Protein AF-A0A924LV93-F1 (afdb_monomer_lite)

Structure (mmCIF, N/CA/C/O backbone):
data_AF-A0A924LV93-F1
#
_entry.id   AF-A0A924LV93-F1
#
loop_
_atom_site.group_PDB
_atom_site.id
_atom_site.type_symbol
_atom_site.label_atom_id
_atom_site.label_alt_id
_atom_site.label_comp_id
_atom_site.label_asym_id
_atom_site.label_entity_id
_atom_site.label_seq_id
_atom_site.pdbx_PDB_ins_code
_atom_site.Cartn_x
_atom_site.Cartn_y
_atom_site.Cartn_z
_atom_site.occupancy
_atom_site.B_iso_or_equiv
_atom_site.auth_seq_id
_atom_site.auth_comp_id
_atom_site.auth_asym_id
_atom_site.auth_atom_id
_atom_site.pdbx_PDB_model_num
ATOM 1 N N . MET A 1 1 ? -18.431 11.622 2.174 1.00 42.47 1 MET A N 1
ATOM 2 C CA . MET A 1 1 ? -17.158 11.042 2.657 1.00 42.47 1 MET A CA 1
ATOM 3 C C . MET A 1 1 ? -16.341 12.152 3.300 1.00 42.47 1 MET A C 1
ATOM 5 O O . MET A 1 1 ? -16.058 13.139 2.631 1.00 42.47 1 MET A O 1
ATOM 9 N N . SER A 1 2 ? -16.046 12.051 4.596 1.00 46.75 2 SER A N 1
ATOM 10 C CA . SER A 1 2 ? -15.227 13.027 5.325 1.00 46.75 2 SER A CA 1
ATOM 11 C C . SER A 1 2 ? -13.801 13.041 4.758 1.00 46.75 2 SER A C 1
ATOM 13 O O . SER A 1 2 ? -13.170 11.997 4.604 1.00 46.75 2 SER A O 1
ATOM 15 N N . LYS A 1 3 ? -13.300 14.226 4.389 1.00 52.09 3 LYS A N 1
ATOM 16 C CA . LYS A 1 3 ? -11.925 14.402 3.902 1.00 52.09 3 LYS A CA 1
ATOM 17 C C . LYS A 1 3 ? -10.947 14.084 5.039 1.00 52.09 3 LYS A C 1
ATOM 19 O O . LYS A 1 3 ? -11.053 14.662 6.116 1.00 52.09 3 LYS A O 1
ATOM 24 N N . ILE A 1 4 ? -9.979 13.207 4.780 1.00 57.31 4 ILE A N 1
ATOM 25 C CA . ILE A 1 4 ? -8.817 13.001 5.654 1.00 57.31 4 ILE A CA 1
ATOM 26 C C . ILE A 1 4 ? -8.042 14.324 5.685 1.00 57.31 4 ILE A C 1
ATOM 28 O O . ILE A 1 4 ? -7.525 14.744 4.649 1.00 57.31 4 ILE A O 1
ATOM 32 N N . GLN A 1 5 ? -8.018 15.008 6.833 1.00 50.75 5 GLN A N 1
ATOM 33 C CA . GLN A 1 5 ? -7.254 16.247 7.010 1.00 50.75 5 GLN A CA 1
ATOM 34 C C . GLN A 1 5 ? -5.751 15.965 6.863 1.00 50.75 5 GLN A C 1
ATOM 36 O O . GLN A 1 5 ? -5.251 14.974 7.407 1.00 50.75 5 GLN A O 1
ATOM 41 N N . ASP A 1 6 ? -5.021 16.843 6.167 1.00 52.38 6 ASP A N 1
ATOM 42 C CA . ASP A 1 6 ? -3.614 16.636 5.781 1.00 52.38 6 ASP A CA 1
ATOM 43 C C . ASP A 1 6 ? -2.670 16.366 6.964 1.00 52.38 6 ASP A C 1
ATOM 45 O O . ASP A 1 6 ? -1.701 15.616 6.821 1.00 52.38 6 ASP A O 1
ATOM 49 N N . SER A 1 7 ? -2.977 16.888 8.157 1.00 44.53 7 SER A N 1
ATOM 50 C CA . SER A 1 7 ? -2.199 16.658 9.384 1.00 44.53 7 SER A CA 1
ATOM 51 C C . SER A 1 7 ? -2.212 15.199 9.860 1.00 44.53 7 SER A C 1
ATOM 53 O O . SER A 1 7 ? -1.229 14.745 10.442 1.00 44.53 7 SER A O 1
ATOM 55 N N . SER A 1 8 ? -3.273 14.441 9.560 1.00 49.75 8 SER A N 1
ATOM 56 C CA . SER A 1 8 ? -3.409 13.018 9.918 1.00 49.75 8 SER A CA 1
ATOM 57 C C . SER A 1 8 ? -2.710 12.063 8.937 1.00 49.75 8 SER A C 1
ATOM 59 O O . SER A 1 8 ? -2.576 10.876 9.221 1.00 49.75 8 SER A O 1
ATOM 61 N N . SER A 1 9 ? -2.215 12.574 7.802 1.00 59.47 9 SER A N 1
ATOM 62 C CA . SER A 1 9 ? -1.629 11.774 6.711 1.00 59.47 9 SER A CA 1
ATOM 63 C C . SER A 1 9 ? -0.105 11.589 6.782 1.00 59.47 9 SER A C 1
ATOM 65 O O . SER A 1 9 ? 0.497 11.083 5.835 1.00 59.47 9 SER A O 1
ATOM 67 N N . LYS A 1 10 ? 0.540 12.025 7.873 1.00 72.81 10 LYS A N 1
ATOM 68 C CA . LYS A 1 10 ? 2.010 12.097 7.964 1.00 72.81 10 LYS A CA 1
ATOM 69 C C . LYS A 1 10 ? 2.698 10.792 8.381 1.00 72.81 10 LYS A C 1
ATOM 71 O O . LYS A 1 10 ? 3.913 10.702 8.271 1.00 72.81 10 LYS A O 1
ATOM 76 N N . SER A 1 11 ? 1.958 9.792 8.860 1.00 90.62 11 SER A N 1
ATOM 77 C CA . SER A 1 11 ? 2.524 8.490 9.237 1.00 90.62 11 SER A CA 1
ATOM 78 C C . SER A 1 11 ? 1.512 7.363 9.056 1.00 90.62 11 SER A C 1
ATOM 80 O O . SER A 1 11 ? 0.305 7.596 9.158 1.00 90.62 11 SER A O 1
ATOM 82 N N . ILE A 1 12 ? 2.006 6.137 8.859 1.00 96.31 12 ILE A N 1
ATOM 83 C CA . ILE A 1 12 ? 1.185 4.917 8.810 1.00 96.31 12 ILE A CA 1
ATOM 84 C C . ILE A 1 12 ? 0.258 4.821 10.027 1.00 96.31 12 ILE A C 1
ATOM 86 O O . ILE A 1 12 ? -0.949 4.652 9.867 1.00 96.31 12 ILE A O 1
ATOM 90 N N . LYS A 1 13 ? 0.798 5.030 11.234 1.00 95.94 13 LYS A N 1
ATOM 91 C CA . LYS A 1 13 ? 0.042 4.963 12.494 1.00 95.94 13 LYS A CA 1
ATOM 92 C C . LYS A 1 13 ? -1.102 5.969 12.550 1.00 95.94 13 LYS A C 1
ATOM 94 O O . LYS A 1 13 ? -2.199 5.642 12.993 1.00 95.94 13 LYS A O 1
ATOM 99 N N . SER A 1 14 ? -0.872 7.198 12.091 1.00 94.81 14 SER A N 1
ATOM 100 C CA . SER A 1 14 ? -1.907 8.238 12.068 1.00 94.81 14 SER A CA 1
ATOM 101 C C . SER A 1 14 ? -3.038 7.893 11.095 1.00 94.81 14 SER A C 1
ATOM 103 O O . SER A 1 14 ? -4.209 8.067 11.437 1.00 94.81 14 SER A O 1
ATOM 105 N N . ILE 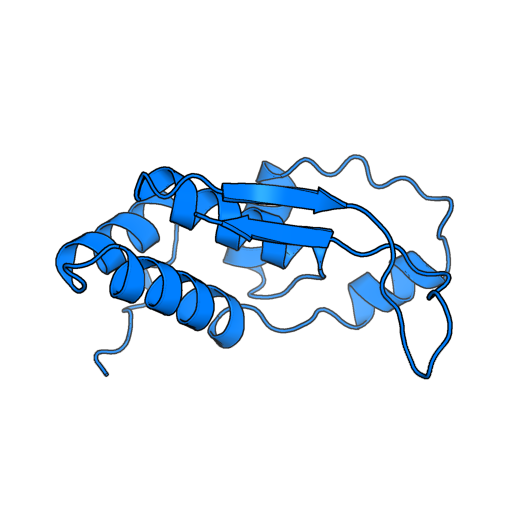A 1 15 ? -2.697 7.350 9.922 1.00 96.12 15 ILE A N 1
ATOM 106 C CA . ILE A 1 15 ? -3.668 6.920 8.908 1.00 96.12 15 ILE A CA 1
ATOM 107 C C . ILE A 1 15 ? -4.482 5.725 9.419 1.00 96.12 15 ILE A C 1
ATOM 109 O O . ILE A 1 15 ? -5.712 5.754 9.369 1.00 96.12 15 ILE A O 1
ATOM 113 N N . ALA A 1 16 ? -3.820 4.708 9.976 1.00 97.62 16 ALA A N 1
ATOM 114 C CA . ALA A 1 16 ? -4.483 3.554 10.577 1.00 97.62 16 ALA A CA 1
ATOM 115 C C . ALA A 1 16 ? -5.407 3.979 11.726 1.00 97.62 16 ALA A C 1
ATOM 117 O O . ALA A 1 16 ? -6.576 3.604 11.747 1.00 97.62 16 ALA A O 1
ATOM 118 N N . LYS A 1 17 ? -4.946 4.853 12.631 1.00 96.94 17 LYS A N 1
ATOM 119 C CA . LYS A 1 17 ? -5.784 5.401 13.708 1.00 96.94 17 LYS A CA 1
ATOM 120 C C . LYS A 1 17 ? -7.021 6.114 13.161 1.00 96.94 17 LYS A C 1
ATOM 122 O O . LYS A 1 17 ? -8.116 5.901 13.675 1.00 96.94 17 LYS A O 1
ATOM 127 N N . PHE A 1 18 ? -6.876 6.932 12.116 1.00 96.38 18 PHE A N 1
ATOM 128 C CA . PHE A 1 18 ? -8.019 7.586 11.477 1.00 96.38 18 PHE A CA 1
ATOM 129 C C . PHE A 1 18 ? -9.019 6.558 10.930 1.00 96.38 18 PHE A C 1
ATOM 131 O O . PHE A 1 18 ? -10.216 6.673 11.188 1.00 96.38 18 PHE A O 1
ATOM 138 N N . ILE A 1 19 ? -8.542 5.537 10.215 1.00 97.50 19 ILE A N 1
ATOM 139 C CA . ILE A 1 19 ? -9.400 4.483 9.661 1.00 97.50 19 ILE A CA 1
ATOM 140 C C . ILE A 1 19 ? -10.104 3.713 10.788 1.00 97.50 19 ILE A C 1
ATOM 142 O O . ILE A 1 19 ? -11.319 3.540 10.739 1.00 97.50 19 ILE A O 1
ATOM 146 N N . ALA A 1 20 ? -9.383 3.323 11.841 1.00 97.50 20 ALA A N 1
ATOM 147 C CA . ALA A 1 20 ? -9.939 2.600 12.984 1.00 97.50 20 ALA A CA 1
ATOM 148 C C . ALA A 1 20 ? -11.043 3.379 13.718 1.00 97.50 20 ALA A C 1
ATOM 150 O O . ALA A 1 20 ? -11.998 2.771 14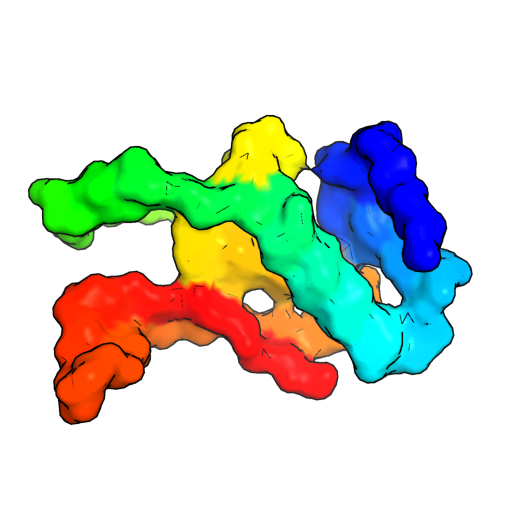.196 1.00 97.50 20 ALA A O 1
ATOM 151 N N . LEU A 1 21 ? -10.931 4.710 13.794 1.00 97.50 21 LEU A N 1
ATOM 152 C CA . LEU A 1 21 ? -11.938 5.569 14.425 1.00 97.50 21 LEU A CA 1
ATOM 153 C C . LEU A 1 21 ? -13.207 5.744 13.577 1.00 97.50 21 LEU A C 1
ATOM 155 O O . LEU A 1 21 ? -14.276 5.986 14.132 1.00 97.50 21 LEU A O 1
ATOM 159 N N . ASN A 1 22 ? -13.100 5.645 12.249 1.00 97.75 22 ASN A N 1
ATOM 160 C CA . ASN A 1 22 ? -14.198 5.958 11.325 1.00 97.75 22 ASN A CA 1
ATOM 161 C C . ASN A 1 22 ? -14.870 4.716 10.713 1.00 97.75 22 ASN A C 1
ATOM 163 O O . ASN A 1 22 ? -15.993 4.819 10.222 1.00 97.75 22 ASN A O 1
ATOM 167 N N . PHE A 1 23 ? -14.221 3.549 10.746 1.00 97.69 23 PHE A N 1
ATOM 168 C CA . PHE A 1 23 ? -14.722 2.311 10.145 1.00 97.69 23 PHE A CA 1
ATOM 169 C C . PHE A 1 23 ? -14.716 1.169 11.164 1.00 97.69 23 PHE A C 1
ATOM 171 O O . PHE A 1 23 ? -13.726 0.941 11.860 1.00 97.69 23 PHE A O 1
ATOM 178 N N . LYS A 1 24 ? -15.836 0.443 11.257 1.00 95.12 24 LYS A N 1
ATOM 179 C CA . LYS A 1 24 ? -16.069 -0.541 12.328 1.00 95.12 24 LYS A CA 1
ATOM 180 C C . LYS A 1 24 ? -15.622 -1.950 11.944 1.00 95.12 24 LYS A C 1
ATOM 182 O O . LYS A 1 24 ? -14.894 -2.581 12.707 1.00 95.12 24 LYS A O 1
ATOM 187 N N . THR A 1 25 ? -16.038 -2.434 10.774 1.00 97.06 25 THR A N 1
ATOM 188 C CA . THR A 1 25 ? -15.765 -3.810 10.331 1.00 97.06 25 THR A CA 1
ATOM 189 C C . THR A 1 25 ? -14.396 -3.927 9.660 1.00 97.06 25 THR A C 1
ATOM 191 O O . THR A 1 25 ? -13.882 -2.945 9.122 1.00 97.06 25 THR A O 1
ATOM 194 N N . GLU A 1 26 ? -13.801 -5.124 9.658 1.00 96.69 26 GLU A N 1
ATOM 195 C CA . GLU A 1 26 ? -12.552 -5.390 8.920 1.00 96.69 26 GLU A CA 1
ATOM 196 C C . GLU A 1 26 ? -12.708 -5.084 7.423 1.00 96.69 26 GLU A C 1
ATOM 198 O O . GLU A 1 26 ? -11.865 -4.404 6.843 1.00 96.69 26 GLU A O 1
ATOM 203 N N . ASN A 1 27 ? -13.844 -5.468 6.829 1.00 96.69 27 ASN A N 1
ATOM 204 C CA . ASN A 1 27 ? -14.169 -5.188 5.428 1.00 96.69 27 ASN A CA 1
ATOM 205 C C . ASN A 1 27 ? -14.219 -3.686 5.108 1.00 96.69 27 ASN A C 1
ATOM 207 O O . ASN A 1 27 ? -13.748 -3.255 4.056 1.00 96.69 27 ASN A O 1
ATOM 211 N N . ASP A 1 28 ? -14.783 -2.868 5.994 1.00 98.00 28 ASP A N 1
ATOM 212 C CA . ASP A 1 28 ? -14.832 -1.420 5.773 1.00 98.00 28 ASP A CA 1
ATOM 213 C C . ASP A 1 28 ? -13.456 -0.782 5.955 1.00 98.00 28 ASP A C 1
ATOM 215 O O . ASP A 1 28 ? -13.069 0.098 5.185 1.00 98.00 28 ASP A O 1
ATOM 219 N N . LYS A 1 29 ? -12.689 -1.264 6.937 1.00 98.31 29 LYS A N 1
ATOM 220 C CA . LYS A 1 29 ? -11.318 -0.818 7.182 1.00 98.31 29 LYS A CA 1
ATOM 221 C C . LYS A 1 29 ? -10.419 -1.124 5.990 1.00 98.31 29 LYS A C 1
ATOM 223 O O . LYS A 1 29 ? -9.774 -0.206 5.493 1.00 98.31 29 LYS A O 1
ATOM 228 N N . ILE A 1 30 ? -10.409 -2.357 5.477 1.00 97.88 30 ILE A N 1
ATOM 229 C CA . ILE A 1 30 ? -9.544 -2.725 4.346 1.00 97.88 30 ILE A CA 1
ATOM 230 C C . ILE A 1 30 ? -9.934 -1.983 3.062 1.00 97.88 30 ILE A C 1
ATOM 232 O O . ILE A 1 30 ? -9.061 -1.524 2.323 1.00 97.88 30 ILE A O 1
ATOM 236 N N . ARG A 1 31 ? -11.237 -1.747 2.833 1.00 97.81 31 ARG A N 1
ATOM 237 C CA . ARG A 1 31 ? -11.705 -0.866 1.751 1.00 97.81 31 ARG A CA 1
ATOM 238 C C . ARG A 1 31 ? -11.211 0.565 1.939 1.00 97.81 31 ARG A C 1
ATOM 240 O O . ARG A 1 31 ? -10.771 1.177 0.971 1.00 97.81 31 ARG A O 1
ATOM 247 N N . ALA A 1 32 ? -11.247 1.102 3.156 1.00 98.06 32 ALA A N 1
ATOM 248 C CA . ALA A 1 32 ? -10.717 2.432 3.441 1.00 98.06 32 ALA A CA 1
ATOM 249 C C . ALA A 1 32 ? -9.199 2.516 3.209 1.00 98.06 32 ALA A C 1
ATOM 251 O O . ALA A 1 32 ? -8.738 3.518 2.661 1.00 98.06 32 ALA A O 1
ATOM 252 N N . VAL A 1 33 ? -8.433 1.466 3.542 1.00 98.00 33 VAL A N 1
ATOM 253 C CA . VAL A 1 33 ? -7.001 1.374 3.199 1.00 98.00 33 VAL A CA 1
ATOM 254 C C . VAL A 1 33 ? -6.811 1.407 1.684 1.00 98.00 33 VAL A C 1
ATOM 256 O O . VAL A 1 33 ? -6.021 2.208 1.192 1.00 98.00 33 VAL A O 1
ATOM 259 N N . PHE A 1 34 ? -7.568 0.600 0.933 1.00 97.69 34 PHE A N 1
ATOM 260 C CA . PHE A 1 34 ? -7.522 0.604 -0.531 1.00 97.69 34 PHE A CA 1
ATOM 261 C C . PHE A 1 34 ? -7.799 2.000 -1.102 1.00 97.69 34 PHE A C 1
ATOM 263 O O . PHE A 1 34 ? -6.997 2.522 -1.877 1.00 97.69 34 PHE A O 1
ATOM 270 N N . TYR A 1 35 ? -8.898 2.633 -0.677 1.00 97.50 35 TYR A N 1
ATOM 271 C CA . TYR A 1 35 ? -9.263 3.977 -1.119 1.00 97.50 35 TYR A CA 1
ATOM 272 C C . TYR A 1 35 ? -8.196 5.007 -0.767 1.00 97.50 35 TYR A C 1
ATOM 274 O O . TYR A 1 35 ? -7.877 5.850 -1.602 1.00 97.50 35 TYR A O 1
ATOM 282 N N . PHE A 1 36 ? -7.632 4.958 0.441 1.00 96.38 36 PHE A N 1
ATOM 283 C CA . PHE A 1 36 ? -6.547 5.850 0.831 1.00 96.38 36 PHE A CA 1
ATOM 284 C C . PHE A 1 36 ? -5.354 5.696 -0.114 1.00 96.38 36 PHE A C 1
ATOM 286 O O . PHE A 1 36 ? -4.949 6.674 -0.739 1.00 96.38 36 PHE A O 1
ATOM 293 N N . THR A 1 37 ? -4.836 4.477 -0.267 1.00 96.19 37 THR A N 1
ATOM 294 C CA . THR A 1 37 ? -3.643 4.204 -1.076 1.00 96.19 37 THR A CA 1
ATOM 295 C C . THR A 1 37 ? -3.865 4.609 -2.534 1.00 96.19 37 THR A C 1
ATOM 297 O O . THR A 1 37 ? -3.054 5.343 -3.090 1.00 96.19 37 THR A O 1
ATOM 300 N N . ALA A 1 38 ? -4.995 4.220 -3.133 1.00 95.50 38 ALA A N 1
ATOM 301 C CA . ALA A 1 38 ? -5.304 4.505 -4.534 1.00 95.50 38 ALA A CA 1
ATOM 302 C C . ALA A 1 38 ? -5.624 5.985 -4.822 1.00 95.50 38 ALA A C 1
ATOM 304 O O . ALA A 1 38 ? -5.462 6.430 -5.953 1.00 95.50 38 ALA A O 1
ATOM 305 N N . SER A 1 39 ? -6.095 6.751 -3.829 1.00 95.12 39 SER A N 1
ATOM 306 C CA . SER A 1 39 ? -6.458 8.169 -4.015 1.00 95.12 39 SER A CA 1
ATOM 307 C C . SER A 1 39 ? -5.389 9.161 -3.555 1.00 95.12 39 SER A C 1
ATOM 309 O O . SER A 1 39 ? -5.448 10.334 -3.924 1.00 95.12 39 SER A O 1
ATOM 311 N N . LYS A 1 40 ? -4.438 8.730 -2.718 1.00 93.44 40 LYS A N 1
ATOM 312 C CA . LYS A 1 40 ? -3.387 9.593 -2.149 1.00 93.44 40 LYS A CA 1
ATOM 313 C C . LYS A 1 40 ? -2.006 9.354 -2.731 1.00 93.44 40 LYS A C 1
ATOM 315 O O . LYS A 1 40 ? -1.116 10.165 -2.481 1.00 93.44 40 LYS A O 1
ATOM 320 N N . ILE A 1 41 ? -1.832 8.275 -3.482 1.00 96.12 41 ILE A N 1
ATOM 321 C CA . ILE A 1 41 ? -0.602 7.972 -4.199 1.00 96.12 41 ILE A CA 1
ATOM 322 C C . ILE A 1 41 ? -0.950 7.961 -5.681 1.00 96.12 41 ILE A C 1
ATOM 324 O O . ILE A 1 41 ? -1.867 7.262 -6.097 1.00 96.12 41 ILE A O 1
ATOM 328 N N . SER A 1 42 ? -0.226 8.756 -6.462 1.00 97.56 42 SER A N 1
ATOM 329 C CA . SER A 1 42 ? -0.276 8.728 -7.923 1.00 97.56 42 SER A CA 1
ATOM 330 C C . SER A 1 42 ? 0.805 7.797 -8.464 1.00 97.56 42 SER A C 1
ATOM 332 O O . SER A 1 42 ? 1.859 7.621 -7.852 1.00 97.56 42 SER A O 1
ATOM 334 N N . TYR A 1 43 ? 0.568 7.160 -9.609 1.00 96.75 43 TYR A N 1
ATOM 335 C CA . TYR A 1 43 ? 1.586 6.292 -10.200 1.00 96.75 43 TYR A CA 1
ATOM 336 C C . TYR A 1 43 ? 2.782 7.121 -10.682 1.00 96.75 43 TYR A C 1
ATOM 338 O O . TYR A 1 43 ? 2.613 8.096 -11.418 1.00 96.75 43 TYR A O 1
ATOM 346 N N . ASP A 1 44 ? 3.989 6.750 -10.261 1.00 96.94 44 ASP A N 1
ATOM 347 C CA . ASP A 1 44 ? 5.213 7.446 -10.645 1.00 96.94 44 ASP A CA 1
ATOM 348 C C . ASP A 1 44 ? 5.756 6.907 -11.968 1.00 96.94 44 ASP A C 1
ATOM 350 O O . ASP A 1 44 ? 6.524 5.944 -12.018 1.00 96.94 44 ASP A O 1
ATOM 354 N N . VAL A 1 45 ? 5.323 7.539 -13.057 1.00 94.25 45 VAL A N 1
ATOM 355 C CA . VAL A 1 45 ? 5.709 7.164 -14.420 1.00 94.25 45 VAL A CA 1
ATOM 356 C C . VAL A 1 45 ? 7.209 7.363 -14.667 1.00 94.25 45 VAL A C 1
ATOM 358 O O . VAL A 1 45 ? 7.803 6.576 -15.398 1.00 94.25 45 VAL A O 1
ATOM 361 N N . GLU A 1 46 ? 7.845 8.363 -14.055 1.00 92.31 46 GLU A N 1
ATOM 362 C CA . GLU A 1 46 ? 9.278 8.614 -14.252 1.00 92.31 46 GLU A CA 1
ATOM 363 C C . GLU A 1 46 ? 10.124 7.584 -13.500 1.00 92.31 46 GLU A C 1
ATOM 365 O O . GLU A 1 46 ? 11.029 6.980 -14.079 1.00 92.31 46 GLU A O 1
ATOM 370 N N . LYS A 1 47 ? 9.774 7.280 -12.242 1.00 89.56 47 LYS A N 1
ATOM 371 C CA . LYS A 1 47 ? 10.405 6.181 -11.497 1.00 89.56 47 LYS A CA 1
ATOM 372 C C . LYS A 1 47 ? 10.227 4.848 -12.228 1.00 89.56 47 LYS A C 1
ATOM 374 O O . LYS A 1 47 ? 11.179 4.084 -12.345 1.00 89.56 47 LYS A O 1
ATOM 379 N N . TYR A 1 48 ? 9.036 4.593 -12.767 1.00 88.56 48 TYR A N 1
ATOM 380 C CA . TYR A 1 48 ? 8.745 3.415 -13.582 1.00 88.56 48 TYR A CA 1
ATOM 381 C C . TYR A 1 48 ? 9.616 3.322 -14.842 1.00 88.56 48 TYR A C 1
ATOM 383 O O . TYR A 1 48 ? 10.219 2.278 -15.088 1.00 88.56 48 TYR A O 1
ATOM 391 N N . LYS A 1 49 ? 9.733 4.408 -15.619 1.00 88.62 49 LYS A N 1
ATOM 392 C CA . LYS A 1 49 ? 10.605 4.451 -16.804 1.00 88.62 49 LYS A CA 1
ATOM 393 C C . LYS A 1 49 ? 12.054 4.148 -16.436 1.00 88.62 49 LYS A C 1
ATOM 395 O O . LYS A 1 49 ? 12.682 3.339 -17.106 1.00 88.62 49 LYS A O 1
ATOM 400 N N . ASN A 1 50 ? 12.559 4.732 -15.350 1.00 86.69 50 ASN A N 1
ATOM 401 C CA . ASN A 1 50 ? 13.928 4.490 -14.891 1.00 86.69 50 ASN A CA 1
ATOM 402 C C . ASN A 1 50 ? 14.180 3.013 -14.546 1.00 86.69 50 ASN A C 1
ATOM 404 O O . ASN A 1 50 ? 15.247 2.497 -14.863 1.00 86.69 50 ASN A O 1
ATOM 408 N N . ILE A 1 51 ? 13.196 2.323 -13.959 1.00 84.38 51 ILE A N 1
ATOM 409 C CA . ILE A 1 51 ? 13.278 0.878 -13.684 1.00 84.38 51 ILE A CA 1
ATOM 410 C C . ILE A 1 51 ? 13.337 0.069 -14.988 1.00 84.38 51 ILE A C 1
ATOM 412 O O . ILE A 1 51 ? 14.077 -0.904 -15.073 1.00 84.38 51 ILE A O 1
ATOM 416 N N . ILE A 1 52 ? 12.581 0.461 -16.017 1.00 84.94 52 ILE A N 1
ATOM 417 C CA . ILE A 1 52 ? 12.597 -0.236 -17.314 1.00 84.94 52 ILE A CA 1
ATOM 418 C C . ILE A 1 52 ? 13.902 -0.007 -18.074 1.00 84.94 52 ILE A C 1
ATOM 420 O O . ILE A 1 52 ? 14.371 -0.915 -18.754 1.00 84.94 52 ILE A O 1
ATOM 424 N N . LEU A 1 53 ? 14.457 1.204 -18.003 1.00 86.12 53 LEU A N 1
ATOM 425 C CA . LEU A 1 53 ? 15.691 1.554 -18.707 1.00 86.12 53 LEU A CA 1
ATOM 426 C C . LEU A 1 53 ? 16.910 0.825 -18.134 1.00 86.12 53 LEU A C 1
ATOM 428 O O . LEU A 1 53 ? 17.852 0.556 -18.874 1.00 86.12 53 LEU A O 1
ATOM 432 N N . ASP A 1 54 ? 16.882 0.487 -16.845 1.00 80.81 54 ASP A N 1
ATOM 433 C CA . ASP A 1 54 ? 17.949 -0.260 -16.184 1.00 80.81 54 ASP A CA 1
ATOM 434 C C . ASP A 1 54 ? 17.379 -1.314 -15.213 1.00 80.81 54 ASP A C 1
ATOM 436 O O . ASP A 1 54 ? 17.411 -1.140 -13.992 1.00 80.81 54 ASP A O 1
ATOM 440 N N . PRO A 1 55 ? 16.845 -2.432 -15.737 1.00 69.06 55 PRO A N 1
ATOM 441 C CA . PRO A 1 55 ? 16.185 -3.452 -14.923 1.00 69.06 55 PRO A CA 1
ATOM 442 C C . PRO A 1 55 ? 17.170 -4.254 -14.059 1.00 69.06 55 PRO A C 1
ATOM 444 O O . PRO A 1 55 ? 16.761 -4.917 -13.107 1.00 69.06 55 PRO A O 1
ATOM 447 N N . ASN A 1 56 ? 18.470 -4.192 -14.370 1.00 69.25 56 ASN A N 1
ATOM 448 C CA . ASN A 1 56 ? 19.526 -4.853 -13.600 1.00 69.25 56 ASN A CA 1
ATOM 449 C C . ASN A 1 56 ? 20.021 -3.994 -12.428 1.00 69.25 56 ASN A C 1
ATOM 451 O O . ASN A 1 56 ? 20.688 -4.510 -11.524 1.00 69.25 56 ASN A O 1
ATOM 455 N N . LYS A 1 57 ? 19.676 -2.702 -12.403 1.00 71.50 57 LYS A N 1
ATOM 456 C CA . LYS A 1 57 ? 19.933 -1.823 -11.267 1.00 71.50 57 LYS A CA 1
ATOM 457 C C . LYS A 1 57 ? 19.027 -2.201 -10.107 1.00 71.50 57 LYS A C 1
ATOM 459 O O . LYS A 1 57 ? 17.920 -1.695 -9.949 1.00 71.50 57 LYS A O 1
ATOM 464 N N . LYS A 1 58 ? 19.536 -3.088 -9.253 1.00 60.25 58 LYS A N 1
ATOM 465 C CA . LYS A 1 58 ? 18.926 -3.385 -7.957 1.00 60.25 58 LYS A CA 1
ATOM 466 C C . LYS A 1 58 ? 18.860 -2.102 -7.133 1.00 60.25 58 LYS A C 1
ATOM 468 O O . LYS A 1 58 ? 19.882 -1.639 -6.626 1.00 60.25 58 LYS A O 1
ATOM 473 N N . SER A 1 59 ? 17.664 -1.537 -6.974 1.00 67.12 59 SER A N 1
ATOM 474 C CA . SER A 1 59 ? 17.432 -0.582 -5.898 1.00 67.12 59 SER A CA 1
ATOM 475 C C . SER A 1 59 ? 17.385 -1.370 -4.589 1.00 67.12 59 SER A C 1
ATOM 477 O O . SER A 1 59 ? 16.559 -2.262 -4.403 1.00 67.12 59 SER A O 1
ATOM 479 N N . ILE A 1 60 ? 18.322 -1.090 -3.684 1.00 75.12 60 ILE A N 1
ATOM 480 C CA . ILE A 1 60 ? 18.307 -1.623 -2.315 1.00 75.12 60 ILE A CA 1
ATOM 481 C C . ILE A 1 60 ? 17.347 -0.735 -1.509 1.00 75.12 60 ILE A C 1
ATOM 483 O O . ILE A 1 60 ? 17.756 -0.018 -0.607 1.00 75.12 60 ILE A O 1
ATOM 487 N N . GLU A 1 61 ? 16.083 -0.683 -1.930 1.00 86.56 61 GLU A N 1
ATOM 488 C CA . GLU A 1 61 ? 15.029 0.045 -1.219 1.00 86.56 61 GLU A CA 1
ATOM 489 C C . GLU A 1 61 ? 14.318 -0.921 -0.273 1.00 86.56 61 GLU A C 1
ATOM 491 O O . GLU A 1 61 ? 13.779 -1.941 -0.712 1.00 86.56 61 GLU A O 1
ATOM 496 N N . THR A 1 62 ? 14.294 -0.576 1.010 1.00 93.56 62 THR A N 1
ATOM 497 C CA . THR A 1 62 ? 13.474 -1.256 2.019 1.00 93.56 62 THR A CA 1
ATOM 498 C C . THR A 1 62 ? 11.995 -0.886 1.866 1.00 93.56 62 THR A C 1
ATOM 500 O O . THR A 1 62 ? 11.633 0.052 1.144 1.00 93.56 62 THR A O 1
ATOM 503 N N . ASP A 1 63 ? 11.106 -1.601 2.557 1.00 94.50 63 ASP A N 1
ATOM 504 C CA . ASP A 1 63 ? 9.692 -1.218 2.606 1.00 94.50 63 ASP A CA 1
ATOM 505 C C . ASP A 1 63 ? 9.496 0.125 3.318 1.00 94.50 63 ASP A C 1
ATOM 507 O O . ASP A 1 63 ? 8.675 0.935 2.881 1.00 94.50 63 ASP A O 1
ATOM 511 N N . GLU A 1 64 ? 10.298 0.426 4.340 1.00 94.56 64 GLU A N 1
ATOM 512 C CA . GLU A 1 64 ? 10.316 1.729 5.000 1.00 94.56 64 GLU A CA 1
ATOM 513 C C . GLU A 1 64 ? 10.672 2.862 4.026 1.00 94.56 64 GLU A C 1
ATOM 515 O O . GLU A 1 64 ? 9.958 3.871 3.991 1.00 94.56 64 GLU A O 1
ATOM 520 N N . ASP A 1 65 ? 11.699 2.688 3.184 1.00 95.06 65 ASP A N 1
ATOM 521 C CA . ASP A 1 65 ? 12.079 3.678 2.162 1.00 95.06 65 ASP A CA 1
ATOM 522 C C . ASP A 1 65 ? 10.926 3.919 1.184 1.00 95.06 65 ASP A C 1
ATOM 524 O O . ASP A 1 65 ? 10.571 5.057 0.853 1.00 95.06 65 ASP A O 1
ATOM 528 N N . ARG A 1 66 ? 10.278 2.832 0.751 1.00 95.44 66 ARG A N 1
ATOM 529 C CA . ARG A 1 66 ? 9.141 2.877 -0.174 1.00 95.44 66 ARG A CA 1
ATOM 530 C C . ARG A 1 66 ? 7.945 3.604 0.429 1.00 95.44 66 ARG A C 1
ATOM 532 O O . ARG A 1 66 ? 7.277 4.370 -0.280 1.00 95.44 66 ARG A O 1
ATOM 539 N N . ILE A 1 67 ? 7.669 3.377 1.711 1.00 96.69 67 ILE A N 1
ATOM 540 C CA . ILE A 1 67 ? 6.598 4.039 2.456 1.00 96.69 67 ILE A CA 1
ATOM 541 C C . ILE A 1 67 ? 6.903 5.529 2.598 1.00 96.69 67 ILE A C 1
ATOM 543 O O . ILE A 1 67 ? 6.061 6.355 2.236 1.00 96.69 67 ILE A O 1
ATOM 547 N N . GLN A 1 68 ? 8.100 5.888 3.074 1.00 94.94 68 GLN A N 1
ATOM 548 C CA . GLN A 1 68 ? 8.494 7.287 3.255 1.00 94.94 68 GLN A CA 1
ATOM 549 C C . GLN A 1 68 ? 8.428 8.060 1.941 1.00 94.94 68 GLN A C 1
ATOM 551 O O . GLN A 1 68 ? 7.796 9.119 1.882 1.00 94.94 68 GLN A O 1
ATOM 556 N N . TYR A 1 69 ? 8.987 7.491 0.871 1.00 94.75 69 TYR A N 1
ATOM 557 C CA . TYR A 1 69 ? 8.926 8.074 -0.463 1.00 94.75 69 TYR A CA 1
ATOM 558 C C . TYR A 1 69 ? 7.484 8.389 -0.874 1.00 94.75 69 TYR A C 1
ATOM 560 O O . TYR A 1 69 ? 7.197 9.499 -1.327 1.00 94.75 69 TYR A O 1
ATOM 568 N N . SER A 1 70 ? 6.566 7.444 -0.660 1.00 96.25 70 SER A N 1
ATOM 569 C CA . SER A 1 70 ? 5.163 7.587 -1.057 1.00 96.25 70 SER A CA 1
ATOM 570 C C . SER A 1 70 ? 4.408 8.612 -0.225 1.00 96.25 70 SER A C 1
ATOM 572 O O . SER A 1 70 ? 3.614 9.382 -0.763 1.00 96.25 70 SER A O 1
ATOM 574 N N . LEU A 1 71 ? 4.651 8.652 1.086 1.00 94.62 71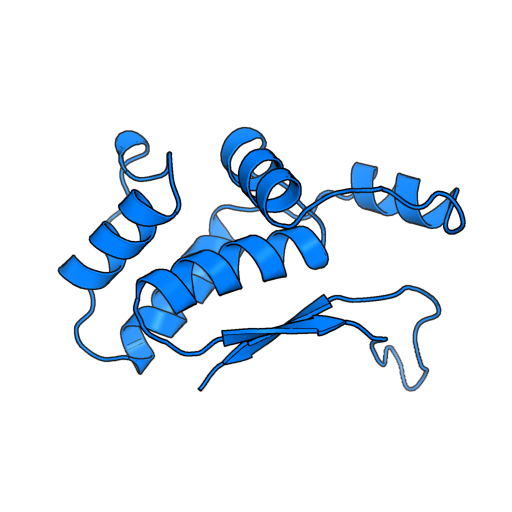 LEU A N 1
ATOM 575 C CA . LEU A 1 71 ? 3.993 9.607 1.974 1.00 94.62 71 LEU A CA 1
ATOM 576 C C . LEU A 1 71 ? 4.466 11.045 1.730 1.00 94.62 71 LEU A C 1
ATOM 578 O O . LEU A 1 71 ? 3.646 11.957 1.853 1.00 94.62 71 LEU A O 1
ATOM 582 N N . ILE A 1 72 ? 5.738 11.243 1.367 1.00 93.88 72 ILE A N 1
ATOM 583 C CA . ILE A 1 72 ? 6.320 12.560 1.068 1.00 93.88 72 ILE A CA 1
ATOM 584 C C . ILE A 1 72 ? 5.914 13.024 -0.332 1.00 93.88 72 ILE A C 1
ATOM 586 O O . ILE A 1 72 ? 5.314 14.085 -0.482 1.00 93.88 72 ILE A O 1
ATOM 590 N N . ASN A 1 73 ? 6.200 12.214 -1.353 1.00 94.94 73 ASN A N 1
ATOM 591 C CA . ASN A 1 73 ? 6.045 12.617 -2.752 1.00 94.94 73 ASN A CA 1
ATOM 592 C C . ASN A 1 73 ? 4.624 12.416 -3.285 1.00 94.94 73 ASN A C 1
ATOM 594 O O . ASN A 1 73 ? 4.323 12.859 -4.391 1.00 94.94 73 ASN A O 1
ATOM 598 N N . LYS A 1 74 ? 3.760 11.724 -2.527 1.00 95.75 74 LYS A N 1
ATOM 599 C CA . LYS A 1 74 ? 2.410 11.312 -2.956 1.00 95.75 74 LYS A CA 1
ATOM 600 C C . LYS A 1 74 ? 2.440 10.526 -4.272 1.00 95.75 74 LYS A C 1
ATOM 602 O O . LYS A 1 74 ? 1.529 10.616 -5.094 1.00 95.75 74 LYS A O 1
ATOM 607 N N . LYS A 1 75 ? 3.516 9.763 -4.477 1.00 96.81 75 LYS A N 1
ATOM 608 C CA . LYS A 1 75 ? 3.828 9.033 -5.707 1.00 96.81 75 LYS A CA 1
ATOM 609 C C . LYS A 1 75 ? 4.504 7.700 -5.412 1.00 96.81 75 LYS A C 1
ATOM 611 O O . LYS A 1 75 ? 5.168 7.561 -4.391 1.00 96.81 75 LYS A O 1
ATOM 616 N N . GLY A 1 76 ? 4.374 6.735 -6.316 1.00 96.44 76 GLY A N 1
ATOM 617 C CA . GLY A 1 76 ? 5.091 5.465 -6.217 1.00 96.44 76 GLY A CA 1
ATOM 618 C C . GLY A 1 76 ? 4.812 4.513 -7.376 1.00 96.44 76 GLY A C 1
ATOM 619 O O . GLY A 1 76 ? 3.959 4.780 -8.218 1.00 96.44 76 GLY A O 1
ATOM 620 N N . VAL A 1 77 ? 5.523 3.385 -7.412 1.00 95.75 77 VAL A N 1
ATOM 621 C CA . VAL A 1 77 ? 5.245 2.257 -8.323 1.00 95.75 77 VAL A CA 1
ATOM 622 C C . VAL A 1 77 ? 4.635 1.077 -7.557 1.00 95.75 77 VAL A C 1
ATOM 624 O O . VAL A 1 77 ? 4.403 1.176 -6.358 1.00 95.75 77 VAL A O 1
ATOM 627 N N . CYS A 1 78 ? 4.377 -0.058 -8.212 1.00 96.00 78 CYS A N 1
ATOM 628 C CA . CYS A 1 78 ? 3.693 -1.211 -7.601 1.00 96.00 78 CYS A CA 1
ATOM 629 C C . CYS A 1 78 ? 4.202 -1.604 -6.194 1.00 96.00 78 CYS A C 1
ATOM 631 O O . CYS A 1 78 ? 3.396 -1.699 -5.271 1.00 96.00 78 CYS A O 1
ATOM 633 N N . ALA A 1 79 ? 5.520 -1.709 -5.987 1.00 95.56 79 ALA A N 1
ATOM 634 C CA . ALA A 1 79 ? 6.108 -2.013 -4.677 1.00 95.56 79 ALA A CA 1
ATOM 635 C C . ALA A 1 79 ? 5.835 -0.931 -3.615 1.00 95.56 79 ALA A C 1
ATOM 637 O O . ALA A 1 79 ? 5.595 -1.245 -2.454 1.00 95.56 79 ALA A O 1
ATOM 638 N N . ASN A 1 80 ? 5.801 0.347 -4.005 1.00 97.38 80 ASN A N 1
ATOM 639 C CA . ASN A 1 80 ? 5.445 1.448 -3.108 1.00 97.38 80 ASN A CA 1
ATOM 640 C C . ASN A 1 80 ? 3.988 1.356 -2.636 1.00 97.38 80 ASN A C 1
ATOM 642 O O . ASN A 1 80 ? 3.710 1.507 -1.447 1.00 97.38 80 ASN A O 1
ATOM 646 N N . TYR A 1 81 ? 3.063 1.081 -3.560 1.00 98.06 81 TYR A N 1
ATOM 647 C CA . TYR A 1 81 ? 1.650 0.892 -3.225 1.00 98.06 81 TYR A CA 1
ATOM 648 C C . TYR A 1 81 ? 1.461 -0.304 -2.292 1.00 98.06 81 TYR A C 1
ATOM 650 O O . TYR A 1 81 ? 0.742 -0.189 -1.299 1.00 98.06 81 TYR A O 1
ATOM 658 N N . ALA A 1 82 ? 2.121 -1.428 -2.592 1.00 98.19 82 ALA A N 1
ATOM 659 C CA . ALA A 1 82 ? 2.056 -2.632 -1.773 1.00 98.19 82 ALA A CA 1
ATOM 660 C C . ALA A 1 82 ? 2.599 -2.384 -0.355 1.00 9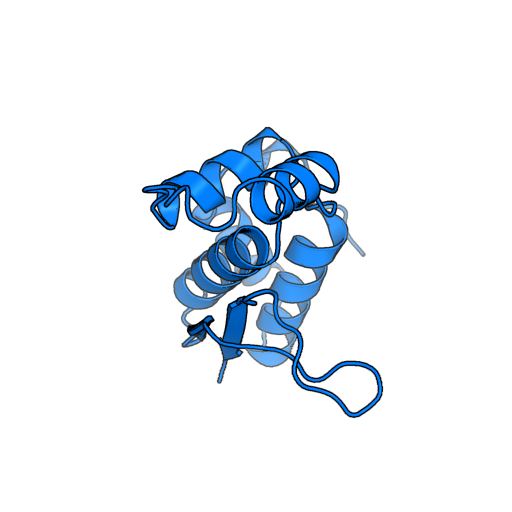8.19 82 ALA A C 1
ATOM 662 O O . ALA A 1 82 ? 1.924 -2.714 0.619 1.00 98.19 82 ALA A O 1
ATOM 663 N N . ALA A 1 83 ? 3.750 -1.714 -0.230 1.00 98.00 83 ALA A N 1
ATOM 664 C CA . ALA A 1 83 ? 4.347 -1.375 1.061 1.00 98.00 83 ALA A CA 1
ATOM 665 C C . ALA A 1 83 ? 3.431 -0.477 1.910 1.00 98.00 83 ALA A C 1
ATOM 667 O O . ALA A 1 83 ? 3.159 -0.791 3.069 1.00 98.00 83 ALA A O 1
ATOM 668 N N . VAL A 1 84 ? 2.873 0.596 1.331 1.00 98.25 84 VAL A N 1
ATOM 669 C CA . VAL A 1 84 ? 1.952 1.486 2.062 1.00 98.25 84 VAL A CA 1
ATOM 670 C C . VAL A 1 84 ? 0.671 0.760 2.465 1.00 98.25 84 VAL A C 1
ATOM 672 O O . VAL A 1 84 ? 0.261 0.847 3.622 1.00 98.25 84 VAL A O 1
ATOM 675 N N . PHE A 1 85 ? 0.041 0.030 1.541 1.00 98.50 85 PHE A N 1
ATOM 676 C CA . PHE A 1 85 ? -1.180 -0.715 1.841 1.00 98.50 85 PHE A CA 1
ATOM 677 C C . PHE A 1 85 ? -0.943 -1.742 2.953 1.00 98.50 85 PHE A C 1
ATOM 679 O O . PHE A 1 85 ? -1.692 -1.770 3.928 1.00 98.50 85 PHE A O 1
ATOM 686 N N . SER A 1 86 ? 0.106 -2.559 2.817 1.00 98.56 86 SER A N 1
ATOM 687 C CA . SER A 1 86 ? 0.453 -3.609 3.775 1.00 98.56 86 SER A CA 1
ATOM 688 C C . SER A 1 86 ? 0.722 -3.029 5.161 1.00 98.56 86 SER A C 1
ATOM 690 O O . SER A 1 86 ? 0.186 -3.529 6.149 1.00 98.56 86 SER A O 1
ATOM 692 N N . ALA A 1 87 ? 1.474 -1.928 5.246 1.00 98.31 87 ALA A N 1
ATOM 693 C CA . ALA A 1 87 ? 1.786 -1.287 6.518 1.00 98.31 87 ALA A CA 1
ATOM 694 C C . ALA A 1 87 ? 0.531 -0.766 7.238 1.00 98.31 87 ALA A C 1
ATOM 696 O O . ALA A 1 87 ? 0.368 -1.000 8.433 1.00 98.31 87 ALA A O 1
ATOM 697 N N . ILE A 1 88 ? -0.389 -0.105 6.522 1.00 98.38 88 ILE A N 1
ATOM 698 C CA . ILE A 1 88 ? -1.637 0.392 7.129 1.00 98.38 88 ILE A CA 1
ATOM 699 C C . ILE A 1 88 ? -2.541 -0.777 7.538 1.00 98.38 88 ILE A C 1
ATOM 701 O O . ILE A 1 88 ? -3.097 -0.763 8.635 1.00 98.38 88 ILE A O 1
ATOM 705 N N . ALA A 1 89 ? -2.702 -1.783 6.674 1.00 98.38 89 ALA A N 1
ATOM 706 C CA . ALA A 1 89 ? -3.563 -2.931 6.949 1.00 98.38 89 ALA A CA 1
ATOM 707 C C . ALA A 1 89 ? -3.070 -3.735 8.163 1.00 98.38 89 ALA A C 1
ATOM 709 O O . ALA A 1 89 ? -3.866 -4.065 9.042 1.00 98.38 89 ALA A O 1
ATOM 710 N N . ASN A 1 90 ? -1.760 -3.975 8.265 1.00 98.19 90 ASN A N 1
ATOM 711 C CA . ASN A 1 90 ? -1.180 -4.679 9.406 1.00 98.19 90 ASN A CA 1
ATOM 712 C C . ASN A 1 90 ? -1.275 -3.860 10.708 1.00 98.19 90 ASN A C 1
ATOM 714 O O . ASN A 1 90 ? -1.587 -4.437 11.746 1.00 98.19 90 ASN A O 1
ATOM 718 N N . GLU A 1 91 ? -1.129 -2.529 10.671 1.00 98.12 91 GLU A N 1
ATOM 719 C CA . GLU A 1 91 ? -1.382 -1.660 11.841 1.00 98.12 91 GLU A CA 1
ATOM 720 C C . GLU A 1 91 ? -2.857 -1.719 12.303 1.00 98.12 91 GLU A C 1
ATOM 722 O O . GLU A 1 91 ? -3.168 -1.515 13.474 1.00 98.12 91 GLU A O 1
ATOM 727 N N . LEU A 1 92 ? -3.783 -2.049 11.396 1.00 97.88 92 LEU A N 1
ATOM 728 C CA . LEU A 1 92 ? -5.200 -2.297 11.692 1.00 97.88 92 LEU A CA 1
ATOM 729 C C . LEU A 1 92 ? -5.497 -3.741 12.133 1.00 97.88 92 LEU A C 1
ATOM 731 O O .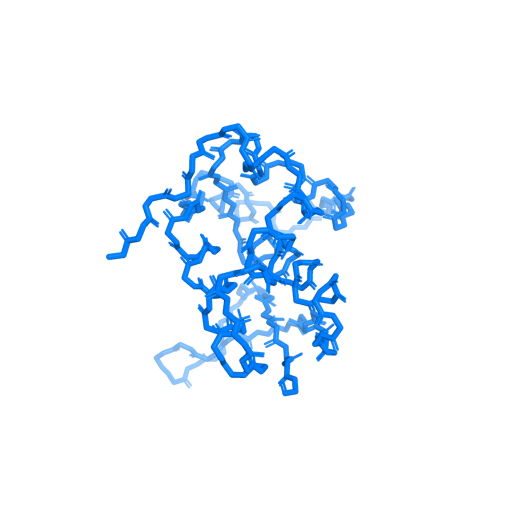 LEU A 1 92 ? -6.668 -4.084 12.307 1.00 97.88 92 LEU A O 1
ATOM 735 N N . ASN A 1 93 ? -4.465 -4.567 12.336 1.00 97.56 93 ASN A N 1
ATOM 736 C CA . ASN A 1 93 ? -4.537 -6.005 12.620 1.00 97.56 93 ASN A CA 1
ATOM 737 C C . ASN A 1 93 ? -5.172 -6.852 11.501 1.00 97.56 93 ASN A C 1
ATOM 739 O O . ASN A 1 93 ? -5.602 -7.978 11.746 1.00 97.56 93 ASN A O 1
ATOM 743 N N . ILE A 1 94 ? -5.197 -6.351 10.263 1.00 97.81 94 ILE A N 1
ATOM 744 C CA . ILE A 1 94 ? -5.642 -7.115 9.093 1.00 97.81 94 ILE A CA 1
ATOM 745 C C . ILE A 1 94 ? -4.412 -7.734 8.433 1.00 97.81 94 ILE A C 1
ATOM 747 O O . ILE A 1 94 ? -3.639 -7.059 7.745 1.00 97.81 94 ILE A O 1
ATOM 751 N N . LYS A 1 95 ? -4.235 -9.041 8.654 1.00 97.38 95 LYS A N 1
ATOM 752 C CA . LYS A 1 95 ? -3.070 -9.805 8.194 1.00 97.38 95 LYS A CA 1
ATOM 753 C C . LYS A 1 95 ? -2.888 -9.665 6.683 1.00 97.38 95 LYS A C 1
ATOM 755 O O . LYS A 1 95 ? -3.702 -10.166 5.907 1.00 97.38 95 LYS A O 1
ATOM 760 N N . THR A 1 96 ? -1.804 -9.003 6.290 1.00 98.06 96 THR A N 1
ATOM 761 C CA . THR A 1 96 ? -1.521 -8.661 4.895 1.00 98.06 96 THR A CA 1
ATOM 762 C C . THR A 1 96 ? -0.065 -8.937 4.552 1.00 98.06 96 THR A C 1
ATOM 764 O O . THR A 1 96 ? 0.833 -8.608 5.326 1.00 98.06 96 THR A O 1
ATOM 767 N N . PHE A 1 97 ? 0.164 -9.513 3.374 1.00 97.38 97 PHE A N 1
ATOM 768 C CA . PHE A 1 97 ? 1.490 -9.828 2.853 1.00 97.38 97 PHE A CA 1
ATOM 769 C C . PHE A 1 97 ? 1.720 -9.170 1.503 1.00 97.38 97 PHE A C 1
ATOM 771 O O . PHE A 1 97 ? 0.806 -9.116 0.678 1.00 97.38 97 PHE A O 1
ATOM 778 N N . ILE A 1 98 ? 2.953 -8.731 1.268 1.00 98.06 98 ILE A N 1
ATOM 779 C CA . ILE A 1 98 ? 3.407 -8.321 -0.058 1.00 98.06 98 ILE A CA 1
ATOM 780 C C . ILE A 1 98 ? 3.794 -9.580 -0.830 1.00 98.06 98 ILE A C 1
ATOM 782 O O . ILE A 1 98 ? 4.512 -10.440 -0.324 1.00 98.06 98 ILE A O 1
ATOM 786 N N . VAL A 1 99 ? 3.290 -9.684 -2.053 1.00 97.12 99 VAL A N 1
ATOM 787 C CA . VAL A 1 99 ? 3.598 -10.748 -3.001 1.00 97.12 99 VAL A CA 1
ATOM 788 C C . VAL A 1 99 ? 4.279 -10.112 -4.201 1.00 97.12 99 VAL A C 1
ATOM 790 O O . VAL A 1 99 ? 3.738 -9.183 -4.803 1.00 97.12 99 VAL A O 1
ATOM 793 N N . GLU A 1 100 ? 5.456 -10.621 -4.542 1.00 94.62 100 GLU A N 1
ATOM 794 C CA . GLU A 1 100 ? 6.222 -10.217 -5.717 1.00 94.62 100 GLU A CA 1
ATOM 795 C C . GLU A 1 100 ? 6.112 -11.28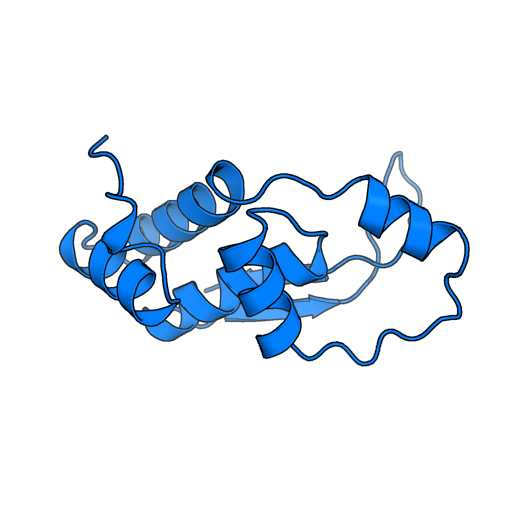9 -6.806 1.00 94.62 100 GLU A C 1
ATOM 797 O O . GLU A 1 100 ? 6.038 -12.487 -6.525 1.00 94.62 100 GLU A O 1
ATOM 802 N N . GLY A 1 101 ? 6.093 -10.871 -8.068 1.00 94.38 101 GLY A N 1
ATOM 803 C CA . GLY A 1 101 ? 6.003 -11.789 -9.196 1.00 94.38 101 GLY A CA 1
ATOM 804 C C . GLY A 1 101 ? 5.812 -11.063 -10.518 1.00 94.38 101 GLY A C 1
ATOM 805 O O . GLY A 1 101 ? 6.327 -9.968 -10.718 1.00 94.38 101 GLY A O 1
ATOM 806 N N . TYR A 1 102 ? 5.049 -11.666 -11.426 1.00 94.44 102 TYR A N 1
ATOM 807 C CA . TYR A 1 102 ? 4.767 -11.109 -12.748 1.00 94.44 102 TYR A CA 1
ATOM 808 C C . TYR A 1 102 ? 3.265 -11.115 -13.017 1.00 94.44 102 TYR A C 1
ATOM 810 O O . TYR A 1 102 ? 2.540 -12.006 -12.574 1.00 94.44 102 TYR A O 1
ATOM 818 N N . THR A 1 103 ? 2.791 -10.117 -13.762 1.00 93.31 103 THR A N 1
ATOM 819 C CA . THR A 1 103 ? 1.378 -10.015 -14.157 1.00 93.31 103 THR A CA 1
ATOM 820 C C . THR A 1 103 ? 1.153 -10.594 -15.546 1.00 93.31 103 THR A C 1
ATOM 822 O O . THR A 1 103 ? 2.063 -10.627 -16.373 1.00 93.31 103 THR A O 1
ATOM 825 N N . LYS A 1 104 ? -0.081 -11.028 -15.825 1.00 95.19 104 LYS A N 1
ATOM 826 C CA . LYS A 1 104 ? -0.512 -11.417 -17.170 1.00 95.19 104 LYS A CA 1
ATOM 827 C C . LYS A 1 104 ? -1.235 -10.246 -17.829 1.00 95.19 104 LYS A C 1
ATOM 829 O O . LYS A 1 104 ? -2.260 -9.797 -17.328 1.00 95.19 104 LYS A O 1
ATOM 834 N N . GLN A 1 105 ? -0.716 -9.773 -18.955 1.00 90.56 105 GLN A N 1
ATOM 835 C CA . GLN A 1 105 ? -1.277 -8.672 -19.737 1.00 90.56 105 GLN A CA 1
ATOM 836 C C . GLN A 1 105 ? -1.508 -9.151 -21.169 1.00 90.56 105 GLN A C 1
ATOM 838 O O . GLN A 1 105 ? -0.638 -9.789 -21.761 1.00 90.56 105 GLN A O 1
ATOM 843 N N . PHE A 1 106 ? -2.700 -8.901 -21.718 1.00 92.56 106 PHE A N 1
ATOM 844 C CA . PHE A 1 106 ? -3.070 -9.312 -23.084 1.00 92.56 106 PHE A CA 1
ATOM 845 C C . PHE A 1 106 ? -2.777 -10.794 -23.389 1.00 92.56 106 PHE A C 1
ATOM 847 O O . PHE A 1 106 ? -2.287 -11.153 -24.456 1.00 92.56 106 PHE A O 1
ATOM 854 N N . GLY A 1 107 ? -3.027 -11.673 -22.416 1.00 94.31 107 GLY A N 1
ATOM 855 C CA . GLY A 1 107 ? -2.803 -13.110 -22.576 1.00 94.31 107 GLY A CA 1
ATOM 856 C C . GLY A 1 107 ? -1.355 -13.581 -22.378 1.00 94.31 107 GLY A C 1
ATOM 857 O O . GLY A 1 107 ? -1.138 -14.791 -22.367 1.00 94.31 107 GLY A O 1
ATOM 858 N N . LYS A 1 108 ? -0.385 -12.684 -22.156 1.00 95.00 108 LYS A N 1
ATOM 859 C CA . LYS A 1 108 ? 1.045 -13.010 -21.997 1.00 95.00 108 LYS A CA 1
ATOM 860 C C . LYS A 1 108 ? 1.578 -12.580 -20.631 1.00 95.00 108 LYS A C 1
ATOM 862 O O . LYS A 1 108 ? 1.075 -11.627 -20.044 1.00 95.00 108 LYS A O 1
ATOM 867 N N . ILE A 1 109 ? 2.578 -13.290 -20.110 1.00 93.62 109 ILE A N 1
ATOM 868 C CA . ILE A 1 109 ? 3.288 -12.868 -18.892 1.00 93.62 109 ILE A CA 1
ATOM 869 C C . ILE A 1 109 ? 4.114 -11.623 -19.240 1.00 93.62 109 ILE A C 1
ATOM 871 O O . ILE A 1 109 ? 4.814 -11.612 -20.250 1.00 93.62 109 ILE A O 1
ATOM 875 N N . SER A 1 110 ? 3.982 -10.567 -18.440 1.00 89.44 110 SER A N 1
ATOM 876 C CA . SER A 1 110 ? 4.770 -9.343 -18.578 1.00 89.44 110 SER A CA 1
ATOM 877 C C . SER A 1 110 ? 6.224 -9.607 -18.198 1.00 89.44 110 SER A C 1
ATOM 879 O O . SER A 1 110 ? 6.482 -10.279 -17.204 1.00 89.44 110 SER A O 1
ATOM 881 N N . ASN A 1 111 ? 7.168 -9.024 -18.937 1.00 85.56 111 ASN A N 1
ATOM 882 C CA . ASN A 1 111 ? 8.594 -9.088 -18.597 1.00 85.56 111 ASN A CA 1
ATOM 883 C C . ASN A 1 111 ? 8.955 -8.188 -17.406 1.00 85.56 111 ASN A C 1
ATOM 885 O O . ASN A 1 111 ? 10.042 -8.306 -16.850 1.00 85.56 111 ASN A O 1
ATOM 889 N N . LEU A 1 112 ? 8.059 -7.272 -17.030 1.00 86.31 112 LEU A N 1
ATOM 890 C CA . LEU A 1 112 ? 8.257 -6.395 -15.889 1.00 86.31 112 LEU A CA 1
ATOM 891 C C . LEU A 1 112 ? 7.676 -7.030 -14.625 1.00 86.31 112 LEU A C 1
ATOM 893 O O . LEU A 1 112 ? 6.494 -7.396 -14.591 1.00 86.31 112 LEU A O 1
ATOM 897 N N . SER A 1 113 ? 8.499 -7.099 -13.581 1.00 90.25 113 SER A N 1
ATOM 898 C CA . SER A 1 113 ? 8.080 -7.539 -12.255 1.00 90.25 113 SER A CA 1
ATOM 899 C C . SER A 1 113 ? 6.976 -6.648 -11.682 1.00 90.25 113 SER A C 1
ATOM 901 O O . SER A 1 113 ? 6.863 -5.457 -11.981 1.00 90.25 113 SER A O 1
ATOM 903 N N . HIS A 1 114 ? 6.161 -7.224 -10.812 1.00 94.12 114 HIS A N 1
ATOM 904 C CA . HIS A 1 114 ? 5.064 -6.557 -10.137 1.00 94.12 114 HIS A CA 1
ATOM 905 C C . HIS A 1 114 ? 5.003 -6.969 -8.669 1.00 94.12 114 HIS A C 1
ATOM 907 O O . HIS A 1 114 ? 5.444 -8.058 -8.307 1.00 94.12 114 HIS A O 1
ATOM 913 N N . ALA A 1 115 ? 4.408 -6.109 -7.848 1.00 96.00 115 ALA A N 1
ATOM 914 C CA . ALA A 1 115 ? 4.146 -6.372 -6.442 1.00 96.00 115 ALA A CA 1
ATOM 915 C C . ALA A 1 115 ? 2.698 -6.003 -6.101 1.00 96.00 115 ALA A C 1
ATOM 917 O O . ALA A 1 115 ? 2.195 -4.974 -6.558 1.00 96.00 115 ALA A O 1
ATOM 918 N N . TRP A 1 116 ? 2.035 -6.842 -5.310 1.00 97.56 116 TRP A N 1
ATOM 919 C CA . TRP A 1 116 ? 0.663 -6.640 -4.840 1.00 97.56 116 TRP A CA 1
ATOM 920 C C . TRP A 1 116 ? 0.498 -7.152 -3.408 1.00 97.56 116 TRP A C 1
ATOM 922 O O . TRP A 1 116 ? 1.400 -7.771 -2.853 1.00 97.56 116 TRP A O 1
ATOM 932 N N . CYS A 1 117 ? -0.659 -6.890 -2.801 1.00 98.00 117 CYS A N 1
ATOM 933 C CA . CYS A 1 117 ? -0.975 -7.375 -1.461 1.00 98.00 117 CYS A CA 1
ATOM 934 C C . CYS A 1 117 ? -1.943 -8.559 -1.513 1.00 98.00 117 CYS A C 1
ATOM 936 O O . CYS A 1 117 ? -2.936 -8.518 -2.239 1.00 98.00 117 CYS A O 1
ATOM 938 N N . ALA A 1 118 ? -1.689 -9.574 -0.692 1.00 97.44 118 ALA A N 1
ATOM 939 C CA . ALA A 1 118 ? -2.666 -10.589 -0.310 1.00 97.44 118 ALA A CA 1
ATOM 940 C C . ALA A 1 118 ? -3.135 -10.291 1.121 1.00 97.44 118 ALA A C 1
ATOM 942 O O . ALA A 1 118 ? -2.312 -10.219 2.034 1.00 97.44 118 ALA A O 1
ATOM 943 N N . SER A 1 119 ? -4.439 -10.082 1.310 1.00 94.31 119 SER A N 1
ATOM 944 C CA . SER A 1 119 ? -5.042 -9.677 2.588 1.00 94.31 119 SER A CA 1
ATOM 945 C C . SER A 1 119 ? -6.194 -10.617 2.949 1.00 94.31 119 SER A C 1
ATOM 947 O O . SER A 1 119 ? -6.844 -11.145 2.043 1.00 94.31 119 SER A O 1
ATOM 949 N N . LYS A 1 120 ? -6.383 -10.869 4.249 1.00 82.81 120 LYS A N 1
ATOM 950 C CA . LYS A 1 120 ? -7.433 -11.748 4.785 1.00 82.81 120 LYS A CA 1
ATOM 951 C C . LYS A 1 120 ? -8.795 -11.059 4.824 1.00 82.81 120 LYS A C 1
ATOM 953 O O . LYS A 1 120 ? -8.830 -9.865 5.189 1.00 82.81 120 LYS A O 1
#

pLDDT: mean 90.11, std 13.36, range [42.47, 98.56]

Foldseek 3Di:
DDDDPLVLLQDLLSQLVVLVVPPPDLVSSLVSLVCCLVVQEDEDVPVVVVCVVCVVPDDPADLVNLCNCCSVVSYDHQSSSASSSCSNSVSNVWHKDKDKDFDQDPNHTDPDIGIHMDTD

Radius of gyration: 15.02 Å; chains: 1; bounding box: 37×30×38 Å

Secondary structure (DSSP, 8-state):
-----GGGGSSHHHHHHHHHHH--SHHHHHHHHHHHHHHH-EE-HHHHHHHHH-TT------HHHHHHHHHHHSEE-HHHHHHHHHHHHHHTT--EEEEEEEEEETTEEEEEEEEEEEE-

Sequence (120 aa):
MSKIQDSSSKSIKSIAKFIALNFKTENDKIRAVFYFTASKISYDVEKYKNIILDPNKKSIETDEDRIQYSLINKKGVCANYAAVFSAIANELNIKTFIVEGYTKQFGKISNLSHAWCASK